Protein AF-A0A0R3FWN4-F1 (afdb_monomer_lite)

Structure (mmCIF, N/CA/C/O backbone):
data_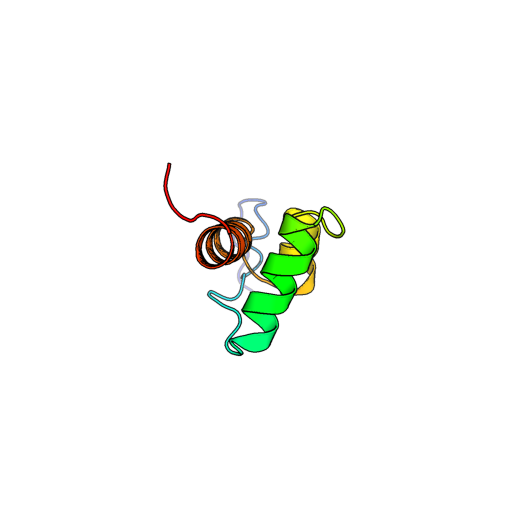AF-A0A0R3FWN4-F1
#
_entry.id   AF-A0A0R3FWN4-F1
#
loop_
_atom_site.group_PDB
_atom_site.id
_atom_site.type_symbol
_atom_site.label_atom_id
_atom_site.label_alt_id
_atom_site.label_comp_id
_atom_site.label_asym_id
_atom_site.label_entity_id
_atom_site.label_seq_id
_atom_site.pdbx_PDB_ins_code
_atom_site.Cartn_x
_atom_site.Cartn_y
_atom_site.Cartn_z
_atom_site.occupancy
_atom_site.B_iso_or_equiv
_atom_site.auth_seq_id
_atom_site.auth_comp_id
_atom_site.auth_asym_id
_atom_site.auth_atom_id
_atom_site.pdbx_PDB_model_num
ATOM 1 N N . MET A 1 1 ? 30.498 6.481 -16.936 1.00 39.34 1 MET A N 1
ATOM 2 C CA . MET A 1 1 ? 30.350 6.431 -15.467 1.00 39.34 1 MET A CA 1
ATOM 3 C C . MET A 1 1 ? 29.769 7.777 -15.064 1.00 39.34 1 MET A C 1
ATOM 5 O O . MET A 1 1 ? 30.492 8.761 -15.101 1.00 39.34 1 MET A O 1
ATOM 9 N N . THR A 1 2 ? 28.452 7.873 -14.880 1.00 41.31 2 THR A N 1
ATOM 10 C CA . THR A 1 2 ? 27.772 9.176 -14.763 1.00 41.31 2 THR A CA 1
ATOM 11 C C . THR A 1 2 ? 27.359 9.394 -13.315 1.00 41.31 2 THR A C 1
ATOM 13 O O . THR A 1 2 ? 26.359 8.850 -12.859 1.00 41.31 2 THR A O 1
ATOM 16 N N . THR A 1 3 ? 28.172 10.156 -12.588 1.00 53.00 3 THR A N 1
ATOM 17 C CA . THR A 1 3 ? 27.915 10.579 -11.209 1.00 53.00 3 THR A CA 1
ATOM 18 C C . THR A 1 3 ? 26.951 11.763 -11.224 1.00 53.00 3 THR A C 1
ATOM 20 O O . THR A 1 3 ? 27.337 12.871 -11.588 1.00 53.00 3 THR A O 1
ATOM 23 N N . THR A 1 4 ? 25.694 11.558 -10.828 1.00 49.81 4 THR A N 1
ATOM 24 C CA . THR A 1 4 ? 24.787 12.667 -10.500 1.00 49.81 4 THR A CA 1
ATOM 25 C C . THR A 1 4 ? 24.918 13.006 -9.020 1.00 49.81 4 THR A C 1
ATOM 27 O O . THR A 1 4 ? 24.353 12.345 -8.152 1.00 49.81 4 THR A O 1
ATOM 30 N N . SER A 1 5 ? 25.695 14.051 -8.745 1.00 56.84 5 SER A N 1
ATOM 31 C CA . SER A 1 5 ? 25.993 14.597 -7.420 1.00 56.84 5 SER A CA 1
ATOM 32 C C . SER A 1 5 ? 24.817 15.391 -6.836 1.00 56.84 5 SER A C 1
ATOM 34 O O . SER A 1 5 ? 24.824 16.618 -6.841 1.00 56.84 5 SER A O 1
ATOM 36 N N . ARG A 1 6 ? 23.807 14.692 -6.316 1.00 50.66 6 ARG A N 1
ATOM 37 C CA . ARG A 1 6 ? 22.975 15.096 -5.164 1.00 50.66 6 ARG A CA 1
ATOM 38 C C . ARG A 1 6 ? 22.584 13.782 -4.507 1.00 50.66 6 ARG A C 1
ATOM 40 O O . ARG A 1 6 ? 22.035 12.944 -5.207 1.00 50.66 6 ARG A O 1
ATOM 47 N N . GLY A 1 7 ? 22.902 13.580 -3.229 1.00 45.00 7 GLY A N 1
ATOM 48 C CA . GLY A 1 7 ? 22.690 12.331 -2.474 1.00 45.00 7 GLY A CA 1
ATOM 49 C C . GLY A 1 7 ? 21.221 11.950 -2.252 1.00 45.00 7 GLY A C 1
ATOM 50 O O . GLY A 1 7 ? 20.822 11.603 -1.149 1.00 45.00 7 GLY A O 1
ATOM 51 N N . LEU A 1 8 ? 20.401 12.063 -3.289 1.00 47.97 8 LEU A N 1
ATOM 52 C CA . LEU A 1 8 ? 19.093 11.468 -3.406 1.00 47.97 8 LEU A CA 1
ATOM 53 C C . LEU A 1 8 ? 19.306 10.255 -4.297 1.00 47.97 8 LEU A C 1
ATOM 55 O O . LEU A 1 8 ? 19.387 10.379 -5.519 1.00 47.97 8 LEU A O 1
ATOM 59 N N . GLU A 1 9 ? 19.426 9.080 -3.682 1.00 51.59 9 GLU A N 1
ATOM 60 C CA . GLU A 1 9 ? 19.180 7.843 -4.406 1.00 51.59 9 GLU A CA 1
ATOM 61 C C . GLU A 1 9 ? 17.722 7.897 -4.866 1.00 51.59 9 GLU A C 1
ATOM 63 O O . GLU A 1 9 ? 16.796 7.529 -4.141 1.00 51.59 9 GLU A O 1
ATOM 68 N N . CYS A 1 10 ? 17.498 8.463 -6.052 1.00 54.22 10 CYS A N 1
ATOM 69 C CA . CYS A 1 10 ? 16.205 8.463 -6.707 1.00 54.22 10 CYS A CA 1
ATOM 70 C C . CYS A 1 10 ? 15.908 7.014 -7.078 1.00 54.22 10 CYS A C 1
ATOM 72 O O . CYS A 1 10 ? 16.165 6.574 -8.198 1.00 54.22 10 CYS A O 1
ATOM 74 N N . ARG A 1 11 ? 15.402 6.248 -6.108 1.00 60.62 11 ARG A N 1
ATOM 75 C CA . ARG A 1 11 ? 14.905 4.901 -6.338 1.00 60.62 11 ARG A CA 1
ATOM 76 C C . ARG A 1 11 ? 13.815 5.021 -7.392 1.00 60.62 11 ARG A C 1
ATOM 78 O O . ARG A 1 11 ? 12.788 5.655 -7.155 1.00 60.62 11 ARG A O 1
ATOM 85 N N . ALA A 1 12 ? 14.067 4.455 -8.567 1.00 64.81 12 ALA A N 1
ATOM 86 C CA . ALA A 1 12 ? 13.083 4.406 -9.631 1.00 64.81 12 ALA A CA 1
ATOM 87 C C . ALA A 1 12 ? 11.906 3.553 -9.141 1.00 64.81 12 ALA A C 1
ATOM 89 O O . ALA A 1 12 ? 11.978 2.326 -9.111 1.00 64.81 12 ALA A O 1
ATOM 90 N N . PHE A 1 13 ? 10.843 4.211 -8.684 1.00 65.19 13 PHE A N 1
ATOM 91 C CA . PHE A 1 13 ? 9.601 3.540 -8.347 1.00 65.19 13 PHE A CA 1
ATOM 92 C C . PHE A 1 13 ? 8.824 3.273 -9.637 1.00 65.19 13 PHE A C 1
ATOM 94 O O . PHE A 1 13 ? 8.622 4.169 -10.458 1.00 65.19 13 PHE A O 1
ATOM 101 N N . GLY A 1 14 ? 8.353 2.041 -9.805 1.00 71.19 14 GLY A N 1
ATOM 102 C CA . GLY A 1 14 ? 7.376 1.693 -10.819 1.00 71.19 14 GLY A CA 1
ATOM 103 C C . GLY A 1 14 ? 6.136 2.576 -10.677 1.00 71.19 14 GLY A C 1
ATOM 104 O O . GLY A 1 14 ? 5.597 2.765 -9.585 1.00 71.19 14 GLY A O 1
ATOM 105 N N . HIS A 1 15 ? 5.670 3.122 -11.800 1.00 73.44 15 HIS A N 1
ATOM 106 C CA . HIS A 1 15 ? 4.534 4.046 -11.824 1.00 73.44 15 HIS A CA 1
ATOM 107 C C . HIS A 1 15 ? 3.232 3.403 -11.307 1.00 73.44 15 HIS A C 1
ATOM 109 O O . HIS A 1 15 ? 2.369 4.100 -10.768 1.00 73.44 15 HIS A O 1
ATOM 115 N N . LYS A 1 16 ? 3.073 2.081 -11.481 1.00 80.25 16 LYS A N 1
ATOM 116 C CA . LYS A 1 16 ? 1.907 1.309 -11.031 1.00 80.25 16 LYS A CA 1
ATOM 117 C C . LYS A 1 16 ? 2.191 -0.192 -10.955 1.00 80.25 16 LYS A C 1
ATOM 119 O O . LYS A 1 16 ? 3.020 -0.704 -11.700 1.00 80.25 16 LYS A O 1
ATOM 124 N N . ILE A 1 17 ? 1.409 -0.895 -10.138 1.00 84.06 17 ILE A N 1
ATOM 125 C CA . ILE A 1 17 ? 1.275 -2.354 -10.216 1.00 84.06 17 ILE A CA 1
ATOM 126 C C . ILE A 1 17 ? 0.323 -2.671 -11.387 1.00 84.06 17 ILE A C 1
ATOM 128 O O . ILE A 1 17 ? -0.803 -2.164 -11.391 1.00 84.06 17 ILE A O 1
ATOM 132 N N . PRO A 1 18 ? 0.739 -3.463 -12.393 1.00 81.94 18 PRO A N 1
ATOM 133 C CA . PRO A 1 18 ? -0.080 -3.724 -13.578 1.00 81.94 18 PRO A CA 1
ATOM 134 C C . PRO A 1 18 ? -1.295 -4.611 -13.280 1.00 81.94 18 PRO A C 1
ATOM 136 O O . PRO A 1 18 ? -2.370 -4.375 -13.825 1.00 81.94 18 PRO A O 1
ATOM 139 N N . ASN A 1 19 ? -1.153 -5.591 -12.383 1.00 88.06 19 ASN A N 1
ATOM 140 C CA . ASN A 1 19 ? -2.237 -6.502 -12.023 1.00 88.06 19 ASN A CA 1
ATOM 141 C C . ASN A 1 19 ? -3.238 -5.823 -11.062 1.00 88.06 19 ASN A C 1
ATOM 143 O O . ASN A 1 19 ? -2.863 -5.346 -9.989 1.00 88.06 19 ASN A O 1
ATOM 147 N N . ALA A 1 20 ? -4.516 -5.782 -11.451 1.00 85.94 20 ALA A N 1
ATOM 148 C CA . ALA A 1 20 ? -5.598 -5.193 -10.662 1.00 85.94 20 ALA A CA 1
ATOM 149 C C . ALA A 1 20 ? -5.872 -5.941 -9.347 1.00 85.94 20 ALA A C 1
ATOM 151 O O . ALA A 1 20 ? -6.088 -5.295 -8.324 1.00 85.94 20 ALA A O 1
ATOM 152 N N . GLU A 1 21 ? -5.782 -7.269 -9.338 1.00 88.56 21 GLU A N 1
ATOM 153 C CA . GLU A 1 21 ? -5.980 -8.072 -8.126 1.00 88.56 21 GLU A CA 1
ATOM 154 C C . GLU A 1 21 ? -4.893 -7.783 -7.092 1.00 88.56 21 GLU A C 1
ATOM 156 O O . GLU A 1 21 ? -5.177 -7.619 -5.908 1.00 88.56 21 GLU A O 1
ATOM 161 N N . VAL A 1 22 ? -3.646 -7.624 -7.548 1.00 88.56 22 VAL A N 1
ATOM 162 C CA . VAL A 1 22 ? -2.523 -7.266 -6.673 1.00 88.56 22 VAL A CA 1
ATOM 163 C C . VAL A 1 22 ? -2.703 -5.851 -6.118 1.00 88.56 22 VAL A C 1
ATOM 165 O O . VAL A 1 22 ? -2.451 -5.629 -4.936 1.00 88.56 22 VAL A O 1
ATOM 168 N N . ARG A 1 23 ? -3.195 -4.896 -6.923 1.00 89.12 23 ARG A N 1
ATOM 169 C CA . ARG A 1 23 ? -3.533 -3.545 -6.432 1.00 89.12 23 ARG A CA 1
ATOM 170 C C . ARG A 1 23 ? -4.574 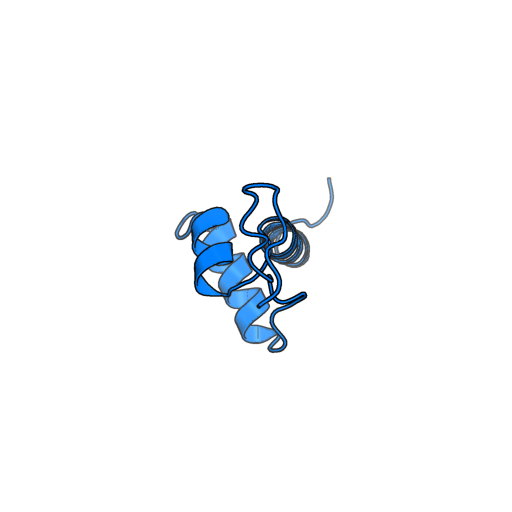-3.596 -5.315 1.00 89.12 23 ARG A C 1
ATOM 172 O O . ARG A 1 23 ? -4.366 -2.973 -4.274 1.00 89.12 23 ARG A O 1
ATOM 179 N N . ARG A 1 24 ? -5.640 -4.374 -5.514 1.00 87.38 24 ARG A N 1
ATOM 180 C CA . ARG A 1 24 ? -6.701 -4.574 -4.523 1.00 87.38 24 ARG A CA 1
ATOM 181 C C . ARG A 1 24 ? -6.180 -5.254 -3.261 1.00 87.38 24 ARG A C 1
ATOM 183 O O . ARG A 1 24 ? -6.449 -4.788 -2.162 1.00 87.38 24 ARG A O 1
ATOM 190 N N . HIS A 1 25 ? -5.372 -6.301 -3.397 1.00 90.06 25 HIS A N 1
ATOM 191 C CA . HIS A 1 25 ? -4.776 -6.986 -2.253 1.00 90.06 25 HIS A CA 1
ATOM 192 C C . HIS A 1 25 ? -3.889 -6.046 -1.420 1.00 90.06 25 HIS A C 1
ATOM 194 O O . HIS A 1 25 ? -3.986 -6.022 -0.195 1.00 90.06 25 HIS A O 1
ATOM 200 N N . VAL A 1 26 ? -3.075 -5.209 -2.074 1.00 87.62 26 VAL A N 1
ATOM 201 C CA . VAL A 1 26 ? -2.271 -4.181 -1.393 1.00 87.62 26 VAL A CA 1
ATOM 202 C C . VAL A 1 26 ? -3.152 -3.177 -0.657 1.00 87.62 26 VAL A C 1
ATOM 204 O O . VAL A 1 26 ? -2.865 -2.864 0.496 1.00 87.62 26 VAL A O 1
ATOM 207 N N . ALA A 1 27 ? -4.221 -2.697 -1.293 1.00 87.69 27 ALA A N 1
ATOM 208 C CA . ALA A 1 27 ? -5.167 -1.783 -0.665 1.00 87.69 27 ALA A CA 1
ATOM 209 C C . ALA A 1 27 ? -5.821 -2.402 0.579 1.00 87.69 27 ALA A C 1
ATOM 211 O O . ALA A 1 27 ? -5.872 -1.747 1.615 1.00 87.69 27 ALA A O 1
ATOM 212 N N . VAL A 1 28 ? -6.255 -3.667 0.506 1.00 90.88 28 VAL A N 1
ATOM 213 C CA . VAL A 1 28 ? -6.868 -4.391 1.635 1.00 90.88 28 VAL A CA 1
ATOM 214 C C . VAL A 1 28 ? -5.894 -4.510 2.805 1.00 90.88 28 VAL A C 1
ATOM 216 O O . VAL A 1 28 ? -6.259 -4.160 3.922 1.00 90.88 28 VAL A O 1
ATOM 219 N N . LEU A 1 29 ? -4.651 -4.936 2.556 1.00 88.75 29 LEU A N 1
ATOM 220 C CA . LEU A 1 29 ? -3.632 -5.084 3.604 1.00 88.75 29 LEU A CA 1
ATOM 221 C C . LEU A 1 29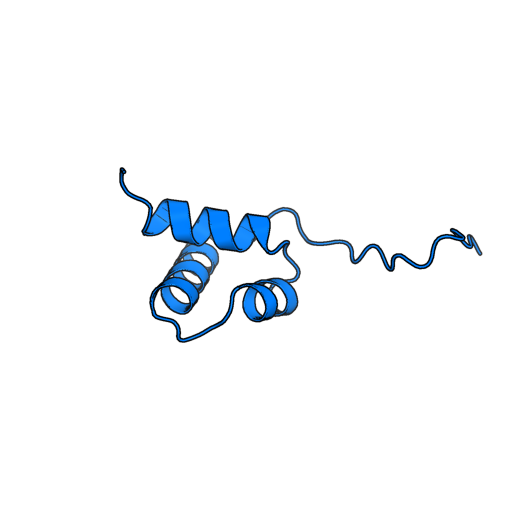 ? -3.304 -3.758 4.306 1.00 88.75 29 LEU A C 1
ATOM 223 O O . LEU A 1 29 ? -3.026 -3.737 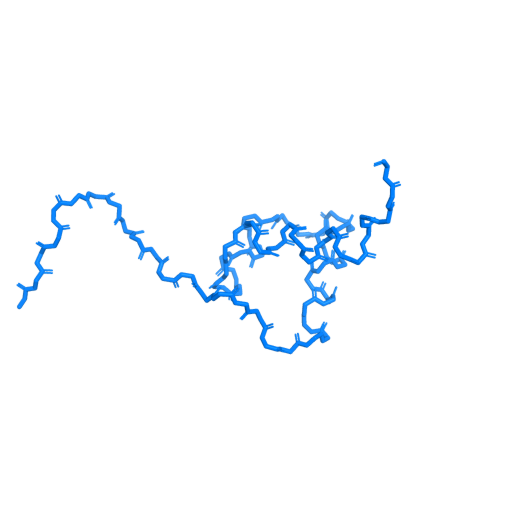5.506 1.00 88.75 29 LEU A O 1
ATOM 227 N N . VAL A 1 30 ? -3.298 -2.659 3.548 1.00 88.56 30 VAL A N 1
ATOM 228 C CA . VAL A 1 30 ? -3.034 -1.319 4.083 1.00 88.56 30 VAL A CA 1
ATOM 229 C C . VAL A 1 30 ? -4.242 -0.796 4.859 1.00 88.56 30 VAL A C 1
ATOM 231 O O . VAL A 1 30 ? -4.073 -0.284 5.963 1.00 88.56 30 VAL A O 1
ATOM 234 N N . ALA A 1 31 ? -5.455 -0.960 4.326 1.00 86.25 31 ALA A N 1
ATOM 235 C CA . ALA A 1 31 ? -6.690 -0.543 4.987 1.00 86.25 31 ALA A CA 1
ATOM 236 C C . ALA A 1 31 ? -6.957 -1.327 6.280 1.00 86.25 31 ALA A C 1
ATOM 238 O O . ALA A 1 31 ? -7.407 -0.751 7.266 1.00 86.25 31 ALA A O 1
ATOM 239 N N . SER A 1 32 ? -6.624 -2.619 6.310 1.00 87.19 32 SER A N 1
ATOM 240 C CA . SER A 1 32 ? -6.768 -3.464 7.498 1.00 87.19 32 SER A CA 1
ATOM 241 C C . SER A 1 32 ? -5.672 -3.239 8.549 1.00 87.19 32 SER A C 1
ATOM 243 O O . SER A 1 32 ? -5.630 -3.964 9.540 1.00 87.19 32 SER A O 1
ATOM 245 N N . GLY A 1 33 ? -4.730 -2.316 8.313 1.00 86.06 33 GLY A N 1
ATOM 246 C CA . GLY A 1 33 ? -3.596 -2.055 9.204 1.00 86.06 33 GLY A CA 1
ATOM 247 C C . GLY A 1 33 ? -2.579 -3.200 9.297 1.00 86.06 33 GLY A C 1
ATOM 248 O O . GLY A 1 33 ? -1.660 -3.130 10.106 1.00 86.06 33 GLY A O 1
ATOM 249 N N . GLN A 1 34 ? -2.708 -4.242 8.467 1.00 86.06 34 GLN A N 1
ATOM 250 C CA . GLN A 1 34 ? -1.789 -5.388 8.460 1.00 86.06 34 GLN A CA 1
ATOM 251 C C . GLN A 1 34 ? -0.439 -5.044 7.825 1.00 86.06 34 GLN A C 1
ATOM 253 O O . GLN A 1 34 ? 0.551 -5.737 8.056 1.00 86.06 34 GLN A O 1
ATOM 258 N N . ARG A 1 35 ? -0.388 -3.992 7.001 1.00 85.88 35 ARG A N 1
ATOM 259 C CA . ARG A 1 35 ? 0.846 -3.512 6.382 1.00 85.88 35 ARG A CA 1
ATOM 260 C C . ARG A 1 35 ? 0.882 -1.993 6.312 1.00 85.88 35 ARG A C 1
ATOM 262 O O . ARG A 1 35 ? -0.065 -1.351 5.866 1.00 85.88 35 ARG A O 1
ATOM 269 N N . PHE A 1 36 ? 2.025 -1.415 6.665 1.00 88.50 36 PHE A N 1
ATOM 270 C CA . PHE A 1 36 ? 2.236 0.023 6.548 1.00 88.50 36 PHE A CA 1
ATOM 271 C C . PHE A 1 36 ? 2.492 0.442 5.094 1.00 88.50 36 PHE A C 1
ATOM 273 O O . PHE A 1 36 ? 3.182 -0.236 4.330 1.00 88.50 36 PHE A O 1
ATOM 280 N N . VAL A 1 37 ? 1.986 1.619 4.721 1.00 86.62 37 VAL A N 1
ATOM 281 C CA . VAL A 1 37 ? 2.189 2.251 3.404 1.00 86.62 37 VAL A CA 1
ATOM 282 C C . VAL A 1 37 ? 3.656 2.252 2.928 1.00 86.62 37 VAL A C 1
ATOM 284 O O . VAL A 1 37 ? 3.885 1.851 1.785 1.00 86.62 37 VAL A O 1
ATOM 287 N N . PRO A 1 38 ? 4.659 2.681 3.728 1.00 87.38 38 PRO A N 1
ATOM 288 C CA . PRO A 1 38 ? 6.063 2.657 3.300 1.00 87.38 38 PRO A CA 1
ATOM 289 C C . PRO A 1 38 ? 6.592 1.244 3.030 1.00 87.38 38 PRO A C 1
ATOM 291 O O . PRO A 1 38 ? 7.357 1.045 2.089 1.00 87.38 38 PRO A O 1
ATOM 294 N N . GLU A 1 39 ? 6.150 0.253 3.801 1.00 88.00 39 GLU A N 1
ATOM 295 C CA . GLU A 1 39 ? 6.560 -1.139 3.620 1.00 88.00 39 GLU A CA 1
ATOM 296 C C . GLU A 1 39 ? 5.961 -1.729 2.334 1.00 88.00 39 GLU A C 1
ATOM 298 O O . GLU A 1 39 ? 6.664 -2.366 1.548 1.00 88.00 39 GLU A O 1
ATOM 303 N N . ALA A 1 40 ? 4.679 -1.457 2.061 1.00 87.00 40 ALA A N 1
ATOM 304 C CA . ALA A 1 40 ? 4.043 -1.835 0.800 1.00 87.0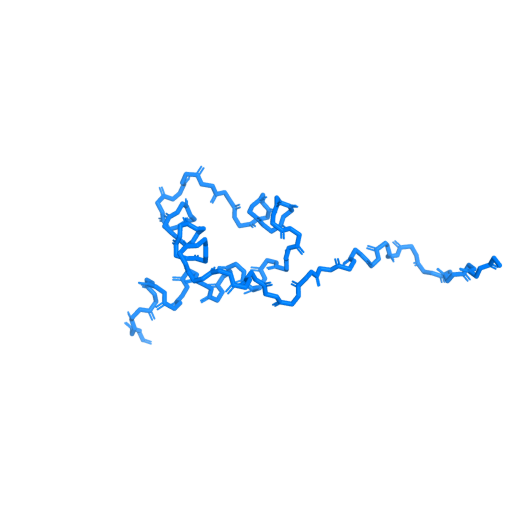0 40 ALA A CA 1
ATOM 305 C C . ALA A 1 40 ? 4.732 -1.169 -0.403 1.00 87.00 40 ALA A C 1
ATOM 307 O O . ALA A 1 40 ? 5.037 -1.834 -1.391 1.00 87.00 40 ALA A O 1
ATOM 308 N N . ALA A 1 41 ? 5.038 0.124 -0.308 1.00 87.44 41 ALA A N 1
ATOM 309 C CA . ALA A 1 41 ? 5.748 0.860 -1.350 1.00 87.44 41 ALA A CA 1
ATOM 310 C C . ALA A 1 41 ? 7.110 0.220 -1.676 1.00 87.44 41 ALA A C 1
ATOM 312 O O . ALA A 1 41 ? 7.407 -0.069 -2.837 1.00 87.44 41 ALA A O 1
ATOM 313 N N . ALA A 1 42 ? 7.902 -0.088 -0.645 1.00 87.62 42 ALA A N 1
ATOM 314 C CA . ALA A 1 42 ? 9.202 -0.731 -0.804 1.00 87.62 42 ALA A CA 1
ATOM 315 C C . ALA A 1 42 ? 9.097 -2.144 -1.399 1.00 87.62 42 ALA A C 1
ATOM 317 O O . ALA A 1 42 ? 9.884 -2.490 -2.282 1.00 87.62 42 ALA A O 1
ATOM 318 N N . ARG A 1 43 ? 8.117 -2.941 -0.950 1.00 86.88 43 ARG A N 1
ATOM 319 C CA . ARG A 1 43 ? 7.917 -4.331 -1.389 1.00 86.88 43 ARG A CA 1
ATOM 320 C C . ARG A 1 43 ? 7.513 -4.438 -2.855 1.00 86.88 43 ARG A C 1
ATOM 322 O O . ARG A 1 43 ? 7.994 -5.323 -3.552 1.00 86.88 43 ARG A O 1
ATOM 329 N N . TYR A 1 44 ? 6.632 -3.554 -3.311 1.00 83.50 44 TYR A N 1
ATOM 330 C CA . TYR A 1 44 ? 6.132 -3.566 -4.688 1.00 83.50 44 TYR A CA 1
ATOM 331 C C . TYR A 1 44 ? 6.912 -2.630 -5.615 1.00 83.50 44 TYR A C 1
ATOM 333 O O . TYR A 1 44 ? 6.568 -2.504 -6.788 1.00 83.50 44 TYR A O 1
ATOM 341 N N . GLY A 1 45 ? 7.953 -1.969 -5.099 1.00 84.81 45 GLY A N 1
ATOM 342 C CA . GLY A 1 45 ? 8.766 -1.032 -5.862 1.00 84.81 45 GLY A CA 1
ATOM 343 C C . GLY A 1 45 ? 7.958 0.138 -6.415 1.00 84.81 45 GLY A C 1
ATOM 344 O O . GLY A 1 45 ? 8.274 0.613 -7.495 1.00 84.81 45 GLY A O 1
ATOM 345 N N . ILE A 1 46 ? 6.925 0.601 -5.707 1.00 87.00 46 ILE A N 1
ATOM 346 C CA . ILE A 1 46 ? 6.068 1.725 -6.118 1.00 87.00 46 ILE A CA 1
ATOM 347 C C . ILE A 1 46 ? 6.126 2.863 -5.100 1.00 87.00 46 ILE A C 1
ATOM 349 O O . ILE A 1 46 ? 6.489 2.659 -3.947 1.00 87.00 46 ILE A O 1
ATOM 353 N N . SER A 1 47 ? 5.716 4.066 -5.497 1.00 86.31 47 SER A N 1
ATOM 354 C CA . SER A 1 47 ? 5.665 5.214 -4.589 1.00 86.31 47 SER A CA 1
ATOM 355 C C . SER A 1 47 ? 4.583 5.046 -3.515 1.00 86.31 47 SER A C 1
ATOM 357 O O 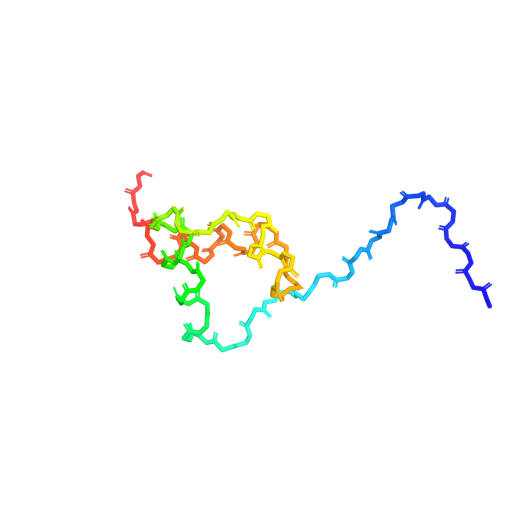. SER A 1 47 ? 3.491 4.535 -3.776 1.00 86.31 47 SER A O 1
ATOM 359 N N . THR A 1 48 ? 4.826 5.579 -2.316 1.00 87.69 48 THR A N 1
ATOM 360 C CA . THR A 1 48 ? 3.835 5.625 -1.220 1.00 87.69 48 THR A CA 1
ATOM 361 C C . THR A 1 48 ? 2.545 6.342 -1.624 1.00 87.69 48 THR A C 1
ATOM 363 O O . THR A 1 48 ? 1.456 5.930 -1.227 1.00 87.69 48 THR A O 1
ATOM 366 N N . ALA A 1 49 ? 2.643 7.367 -2.476 1.00 87.06 49 ALA A N 1
ATOM 367 C CA . ALA A 1 49 ? 1.494 8.045 -3.076 1.00 87.06 49 ALA A CA 1
ATOM 368 C C . ALA A 1 49 ? 0.617 7.088 -3.904 1.00 87.06 49 ALA A C 1
ATOM 370 O O . ALA A 1 49 ? -0.608 7.143 -3.823 1.00 87.06 49 ALA A O 1
ATOM 371 N N . THR A 1 50 ? 1.232 6.174 -4.658 1.00 86.75 50 THR A N 1
ATOM 372 C CA . THR A 1 50 ? 0.525 5.164 -5.456 1.00 86.75 50 THR A CA 1
ATOM 373 C C . THR A 1 50 ? -0.197 4.159 -4.558 1.00 86.75 50 THR A C 1
ATOM 375 O O . THR A 1 50 ? -1.361 3.852 -4.805 1.00 86.75 50 THR A O 1
ATOM 378 N N . VAL A 1 51 ? 0.437 3.719 -3.465 1.00 87.12 51 VAL A N 1
ATOM 379 C CA . VAL A 1 51 ? -0.196 2.848 -2.455 1.00 87.12 51 VAL A CA 1
ATOM 380 C C . VAL A 1 51 ? -1.415 3.529 -1.820 1.00 87.12 51 VAL A C 1
ATOM 382 O O . VAL A 1 51 ? -2.484 2.924 -1.713 1.00 87.12 51 VAL A O 1
ATOM 385 N N . ARG A 1 52 ? -1.289 4.811 -1.449 1.00 86.44 52 ARG A N 1
ATOM 386 C CA . ARG A 1 52 ? -2.407 5.602 -0.911 1.00 86.44 52 ARG A CA 1
ATOM 387 C C . ARG A 1 52 ? -3.548 5.735 -1.916 1.00 86.44 52 ARG A C 1
ATOM 389 O O . ARG A 1 52 ? -4.695 5.590 -1.519 1.00 86.44 52 ARG A O 1
ATOM 396 N N . ARG A 1 53 ? -3.250 5.939 -3.206 1.00 86.19 53 ARG A N 1
ATOM 397 C CA . ARG A 1 53 ? -4.274 5.971 -4.265 1.00 86.19 53 ARG A CA 1
ATOM 398 C C . ARG A 1 53 ? -5.019 4.648 -4.403 1.00 86.19 53 ARG A C 1
ATOM 400 O O . ARG A 1 53 ? -6.223 4.685 -4.587 1.00 86.19 53 ARG A O 1
ATOM 407 N N . TYR A 1 54 ? -4.347 3.500 -4.302 1.00 86.06 54 TYR A N 1
ATOM 408 C CA . TYR A 1 54 ? -5.042 2.204 -4.332 1.00 86.06 54 TYR A CA 1
ATOM 409 C C . TYR A 1 54 ? -5.947 2.024 -3.121 1.00 86.06 54 TYR A C 1
ATOM 411 O O . TYR A 1 54 ? -7.091 1.618 -3.263 1.00 86.06 54 TYR A O 1
ATOM 419 N N . THR A 1 55 ? -5.459 2.401 -1.943 1.00 84.12 55 THR A N 1
ATOM 420 C CA . THR A 1 55 ? -6.258 2.336 -0.714 1.00 84.12 55 THR A CA 1
ATOM 421 C C . THR A 1 55 ? -7.474 3.265 -0.802 1.00 84.12 55 THR A C 1
ATOM 423 O O . THR A 1 55 ? -8.580 2.850 -0.489 1.00 84.12 55 THR A O 1
ATOM 426 N N . ALA A 1 56 ? -7.301 4.491 -1.305 1.00 82.12 56 ALA A N 1
ATOM 427 C CA . ALA A 1 56 ? -8.391 5.444 -1.508 1.00 82.12 56 ALA A CA 1
ATOM 428 C C . ALA A 1 56 ? -9.358 5.038 -2.635 1.00 82.12 56 ALA A C 1
ATOM 430 O O . ALA A 1 56 ? -10.542 5.315 -2.537 1.00 82.12 56 ALA A O 1
ATOM 431 N N . ALA A 1 57 ? -8.896 4.364 -3.689 1.00 80.12 57 ALA A N 1
ATOM 432 C CA . ALA A 1 57 ? -9.781 3.874 -4.747 1.00 80.12 57 ALA A CA 1
ATOM 433 C C . ALA A 1 57 ? -10.680 2.720 -4.271 1.00 80.12 57 ALA A C 1
ATOM 435 O O . ALA A 1 57 ? -11.819 2.619 -4.708 1.00 80.12 57 ALA A O 1
ATOM 436 N N . GLU A 1 58 ? -10.173 1.861 -3.383 1.00 75.62 58 GLU A N 1
ATOM 437 C CA . GLU A 1 58 ? -10.912 0.690 -2.888 1.00 75.62 58 GLU A CA 1
ATOM 438 C C . GLU A 1 58 ? -11.731 0.991 -1.618 1.00 75.62 58 GLU A C 1
ATOM 440 O O . GLU A 1 58 ? -12.773 0.379 -1.407 1.00 75.62 58 GLU A O 1
ATOM 445 N N . PHE A 1 59 ? -11.275 1.925 -0.772 1.00 69.19 59 PHE A N 1
ATOM 446 C CA . PHE A 1 59 ? -11.880 2.229 0.538 1.00 69.19 59 PHE A CA 1
ATOM 447 C C . PHE A 1 59 ? -12.212 3.711 0.755 1.00 69.19 59 PHE A C 1
ATOM 449 O O . PHE A 1 59 ? -12.889 4.047 1.720 1.00 69.19 59 PHE A O 1
ATOM 456 N N . GLY A 1 60 ? -11.738 4.612 -0.105 1.00 58.12 60 GLY A N 1
ATOM 457 C CA . GLY A 1 60 ? -11.984 6.057 -0.032 1.00 58.12 60 GLY A CA 1
ATOM 458 C C . GLY A 1 60 ? -13.245 6.477 -0.778 1.00 58.12 60 GLY A C 1
ATOM 459 O O . GLY A 1 60 ? -13.225 7.471 -1.503 1.00 58.12 60 GLY A O 1
ATOM 460 N N . GLY A 1 61 ? -14.325 5.711 -0.617 1.00 48.94 61 GLY A N 1
ATOM 461 C CA . GLY A 1 61 ? -15.656 6.185 -0.969 1.00 48.94 61 GLY A CA 1
ATOM 462 C C . GLY A 1 61 ? -16.019 7.370 -0.075 1.00 48.94 61 GLY A C 1
ATOM 463 O O . GLY A 1 61 ? -16.152 7.191 1.128 1.00 48.94 61 GLY A O 1
ATOM 464 N N . ASP A 1 62 ? -16.116 8.541 -0.704 1.00 52.66 62 ASP A N 1
ATOM 465 C CA . ASP A 1 62 ? -16.829 9.760 -0.300 1.00 52.66 62 ASP A CA 1
ATOM 466 C C . ASP A 1 62 ? -16.650 10.255 1.153 1.00 52.66 62 ASP A C 1
ATOM 468 O O . ASP A 1 62 ? -17.220 9.726 2.109 1.00 52.66 62 ASP A O 1
ATOM 472 N N . ARG A 1 63 ? -15.906 11.355 1.305 1.00 47.47 63 ARG A N 1
ATOM 473 C CA . ARG A 1 63 ? -16.171 12.349 2.349 1.00 47.47 63 ARG A CA 1
ATOM 474 C C . ARG A 1 63 ? -16.144 13.740 1.738 1.00 47.47 63 ARG A C 1
ATOM 476 O O . ARG A 1 63 ? -15.227 13.983 0.921 1.00 47.47 63 ARG A O 1
#

Secondary structure (DSSP, 8-state):
-----SS------BS--S-HHHHHHHHHHHHTTSS-HHHHHHHHTB-HHHHHHHHHHHH----

Sequence (63 aa):
MTTTSRGLECRAFGHKIPNAEVRRHVAVLVASGQRFVPEAAARYGISTATVRRYTAAEFGGDR

Radius of gyration: 14.04 Å; chains: 1; bounding box: 47×23×25 Å

pLDDT: mean 76.36, std 15.64, range [39.34, 90.88]

Foldseek 3Di:
DDDDPDPPPPQPADAADPDPVVLQVLLVCCLVVVDPLVRSCVVNSHDSVRSVVSVCVNPVPDD